Protein AF-A0A6N9EQW9-F1 (afdb_monomer_lite)

pLDDT: mean 90.31, std 7.53, range [52.75, 96.31]

Foldseek 3Di:
DDDDDPLDDWDAQCNCPPVDRGDPDTRPDCVPPPVSVVSVVVVVCVVVVVPD

Sequence (52 aa):
AVLYNTLGHCRGHWDMFPLRDYYPKVERCSWNVPEYYELLRRAIRWGLGAGA

Secondary structure (DSSP, 8-state):
----------B-TTTTTTT-S--SS-B-GGGGSHHHHHHHHHHHHHHTTTT-

Structure (mmCIF, N/CA/C/O backbone):
data_AF-A0A6N9EQW9-F1
#
_entry.id   AF-A0A6N9EQW9-F1
#
loop_
_atom_site.group_PDB
_atom_site.id
_atom_site.type_symbol
_atom_site.label_atom_id
_atom_site.label_alt_id
_atom_site.label_comp_id
_atom_site.label_asym_id
_atom_site.label_entity_id
_atom_site.label_seq_id
_atom_site.pdbx_PDB_ins_code
_atom_site.Cartn_x
_atom_site.Cartn_y
_atom_site.Cartn_z
_atom_site.occupancy
_atom_site.B_iso_or_equiv
_atom_site.auth_seq_id
_atom_site.auth_comp_id
_atom_site.auth_asym_id
_atom_site.auth_atom_id
_atom_site.pdbx_PDB_model_num
ATOM 1 N N . ALA A 1 1 ? -14.604 -4.158 17.584 1.00 81.75 1 ALA A N 1
ATOM 2 C CA . ALA A 1 1 ? -14.830 -3.906 16.142 1.00 81.75 1 ALA A CA 1
ATOM 3 C C . ALA A 1 1 ? -13.623 -4.408 15.351 1.00 81.75 1 ALA A C 1
ATOM 5 O O . ALA A 1 1 ? -12.572 -4.574 15.956 1.00 81.75 1 ALA A O 1
ATOM 6 N N . VAL A 1 2 ? -13.758 -4.651 14.045 1.00 84.75 2 VAL A N 1
ATOM 7 C CA . VAL A 1 2 ? -12.654 -5.069 13.158 1.00 84.75 2 VAL A CA 1
ATOM 8 C C . VAL A 1 2 ? -12.571 -4.086 11.986 1.00 84.75 2 VAL A C 1
ATOM 10 O O . VAL A 1 2 ? -13.607 -3.749 11.418 1.00 84.75 2 VAL A O 1
ATOM 13 N N . LEU A 1 3 ? -11.364 -3.618 11.644 1.00 85.50 3 LEU A N 1
ATOM 14 C CA . LEU A 1 3 ? -11.098 -2.705 10.524 1.00 85.50 3 LEU A CA 1
ATOM 15 C C . LEU A 1 3 ? -10.302 -3.424 9.427 1.00 85.50 3 LEU A C 1
ATOM 17 O O . LEU A 1 3 ? -9.219 -3.941 9.691 1.00 85.50 3 LEU A O 1
ATOM 21 N N . TYR A 1 4 ? -10.799 -3.381 8.189 1.00 87.75 4 TYR A N 1
ATOM 22 C CA . TYR A 1 4 ? -10.066 -3.812 6.997 1.00 87.75 4 TYR A CA 1
ATOM 23 C C . TYR A 1 4 ? -9.630 -2.586 6.193 1.00 87.75 4 TYR A C 1
ATOM 25 O O . TYR A 1 4 ? -10.471 -1.797 5.770 1.00 87.75 4 TYR A O 1
ATOM 33 N N . ASN A 1 5 ? -8.322 -2.421 5.985 1.00 87.31 5 ASN A N 1
ATOM 34 C CA . ASN A 1 5 ? -7.758 -1.279 5.266 1.00 87.31 5 ASN A CA 1
ATOM 35 C C . ASN A 1 5 ? -6.754 -1.743 4.199 1.00 87.31 5 ASN A C 1
ATOM 37 O O . ASN A 1 5 ? -5.641 -2.155 4.523 1.00 87.31 5 ASN A O 1
ATOM 41 N N . THR A 1 6 ? -7.147 -1.683 2.926 1.00 85.69 6 THR A N 1
ATOM 42 C CA . THR A 1 6 ? -6.368 -2.170 1.774 1.00 85.69 6 THR A CA 1
ATOM 43 C C . THR A 1 6 ? -5.825 -1.006 0.946 1.00 85.69 6 THR A C 1
ATOM 45 O O . THR A 1 6 ? -6.343 -0.659 -0.110 1.00 85.69 6 THR A O 1
ATOM 48 N N . LEU A 1 7 ? -4.745 -0.388 1.417 1.00 82.50 7 LEU A N 1
ATOM 49 C CA . LEU A 1 7 ? -4.232 0.858 0.836 1.00 82.50 7 LEU A CA 1
ATOM 50 C C . LEU A 1 7 ? -3.490 0.702 -0.514 1.00 82.50 7 LEU A C 1
ATOM 52 O O . LEU A 1 7 ? -3.104 1.693 -1.134 1.00 82.50 7 LEU A O 1
ATOM 56 N N . GLY A 1 8 ? -3.312 -0.531 -0.994 1.00 83.31 8 GLY A N 1
ATOM 57 C CA . GLY A 1 8 ? -2.494 -0.839 -2.168 1.00 83.31 8 GLY A CA 1
ATOM 58 C C . GLY A 1 8 ? -0.992 -0.870 -1.853 1.00 83.31 8 GLY A C 1
ATOM 59 O O . GLY A 1 8 ? -0.538 -0.367 -0.827 1.00 83.31 8 GLY A O 1
ATOM 60 N N . HIS A 1 9 ? -0.214 -1.500 -2.733 1.00 83.00 9 HIS A N 1
ATOM 6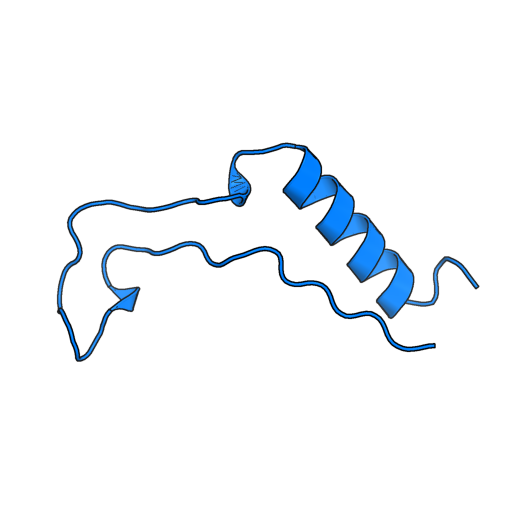1 C CA . HIS A 1 9 ? 1.213 -1.775 -2.533 1.00 83.00 9 HIS A CA 1
ATOM 62 C C . HIS A 1 9 ? 2.076 -0.922 -3.476 1.00 83.00 9 HIS A C 1
ATOM 64 O O . HIS A 1 9 ? 1.740 -0.774 -4.651 1.00 83.00 9 HIS A O 1
ATOM 70 N N . CYS A 1 10 ? 3.182 -0.365 -2.969 1.00 91.56 10 CYS A N 1
ATOM 71 C CA . CYS A 1 10 ? 4.247 0.182 -3.816 1.00 91.56 10 CYS A CA 1
ATOM 72 C C . CYS A 1 10 ? 5.038 -0.958 -4.432 1.00 91.56 10 CYS A C 1
ATOM 74 O O . CYS A 1 10 ? 5.261 -1.949 -3.761 1.00 91.56 10 CYS A O 1
ATOM 76 N N . ARG A 1 11 ? 5.556 -0.798 -5.644 1.00 93.50 11 ARG A N 1
ATOM 77 C CA . ARG A 1 11 ? 6.427 -1.806 -6.237 1.00 93.50 11 ARG A CA 1
ATOM 78 C C . ARG A 1 11 ? 7.733 -1.198 -6.709 1.00 93.50 11 ARG A C 1
ATOM 80 O O . ARG A 1 11 ? 7.758 -0.350 -7.604 1.00 93.50 11 ARG A O 1
ATOM 87 N N . GLY A 1 12 ? 8.808 -1.633 -6.074 1.00 93.88 12 GLY A N 1
ATOM 88 C CA . GLY A 1 12 ? 10.180 -1.327 -6.419 1.00 93.88 12 GLY A CA 1
ATOM 89 C C . GLY A 1 12 ? 10.703 -2.179 -7.570 1.00 93.88 12 GLY A C 1
ATOM 90 O O . GLY A 1 12 ? 10.024 -3.041 -8.132 1.00 93.88 12 GLY A O 1
ATOM 91 N N . HIS A 1 13 ? 11.957 -1.916 -7.922 1.00 96.31 13 HIS A N 1
ATOM 92 C CA . HIS A 1 13 ? 12.641 -2.595 -9.016 1.00 96.31 13 HIS A CA 1
ATOM 93 C C . HIS A 1 13 ? 12.864 -4.091 -8.761 1.00 96.31 13 HIS A C 1
ATOM 95 O O . HIS A 1 13 ? 12.876 -4.858 -9.715 1.00 96.31 13 HIS A O 1
ATOM 101 N N . TRP A 1 14 ? 12.995 -4.507 -7.502 1.00 95.56 14 TRP A N 1
ATOM 102 C CA . TRP A 1 14 ? 13.422 -5.861 -7.127 1.00 95.56 14 TRP A CA 1
ATOM 103 C C . TRP A 1 14 ? 12.305 -6.687 -6.460 1.00 95.56 14 TRP A C 1
ATOM 105 O O . TRP A 1 14 ? 12.516 -7.833 -6.081 1.00 95.56 14 TRP A O 1
ATOM 115 N N . ASP A 1 15 ? 11.092 -6.133 -6.355 1.00 94.31 15 ASP A N 1
ATOM 116 C CA . ASP A 1 15 ? 9.969 -6.724 -5.602 1.00 94.31 15 ASP A CA 1
ATOM 117 C C . ASP A 1 15 ? 9.256 -7.869 -6.346 1.00 94.31 15 ASP A C 1
ATOM 119 O O . ASP A 1 15 ? 8.296 -8.443 -5.839 1.00 94.31 15 ASP A O 1
ATOM 123 N N . MET A 1 16 ? 9.673 -8.175 -7.578 1.00 94.25 16 MET A N 1
ATOM 124 C CA . MET A 1 16 ? 9.032 -9.178 -8.437 1.00 94.25 16 MET A CA 1
ATOM 125 C C . MET A 1 16 ? 9.768 -10.523 -8.452 1.00 94.25 16 MET A C 1
ATOM 127 O O . MET A 1 16 ? 9.393 -11.399 -9.229 1.00 94.25 16 MET A O 1
ATOM 131 N N . PHE A 1 17 ? 10.795 -10.723 -7.627 1.00 94.31 17 PHE A N 1
ATOM 132 C CA . PHE A 1 17 ? 11.499 -12.004 -7.566 1.00 94.31 17 PHE A CA 1
ATOM 133 C C . PHE A 1 17 ? 10.580 -13.120 -7.021 1.00 94.31 17 PHE A C 1
ATOM 135 O O . PHE A 1 17 ? 9.881 -12.888 -6.032 1.00 94.31 17 PHE A O 1
ATOM 142 N N . PRO A 1 18 ? 10.552 -14.331 -7.621 1.00 93.50 18 PRO A N 1
ATOM 143 C CA . PRO A 1 18 ? 11.391 -14.843 -8.718 1.00 93.50 18 PRO A CA 1
ATOM 144 C C . PRO A 1 18 ? 10.794 -14.670 -10.126 1.00 93.50 18 PRO A C 1
ATOM 146 O O . PRO A 1 18 ? 11.341 -15.175 -11.099 1.00 93.50 18 PRO A O 1
ATOM 149 N N . LEU A 1 19 ? 9.652 -13.994 -10.258 1.00 95.50 19 LEU A N 1
ATOM 150 C CA . LEU A 1 19 ? 8.972 -13.805 -11.545 1.00 95.50 19 LEU A CA 1
ATOM 151 C C . LEU A 1 19 ? 9.758 -12.885 -12.487 1.00 95.50 19 LEU A C 1
ATOM 153 O O . LEU A 1 19 ? 9.678 -13.024 -13.708 1.00 95.50 19 LEU A O 1
ATOM 157 N N . ARG A 1 20 ? 10.472 -11.905 -11.925 1.00 94.56 20 ARG A N 1
ATOM 158 C CA . ARG A 1 20 ? 11.331 -10.975 -12.658 1.00 94.56 20 ARG A CA 1
ATOM 159 C C . ARG A 1 20 ? 12.396 -10.403 -11.732 1.00 94.56 20 ARG A C 1
ATOM 161 O O . ARG A 1 20 ? 12.051 -9.833 -10.701 1.00 94.56 20 ARG A O 1
ATOM 168 N N . ASP A 1 21 ? 13.649 -10.460 -12.171 1.00 95.75 21 ASP A N 1
ATOM 169 C CA . ASP A 1 21 ? 14.777 -9.915 -11.412 1.00 95.75 21 ASP A CA 1
ATOM 170 C C . ASP A 1 21 ? 14.698 -8.391 -11.304 1.00 95.75 21 ASP A C 1
ATOM 172 O O . ASP A 1 21 ? 14.776 -7.854 -10.210 1.00 95.75 21 ASP A O 1
ATOM 176 N N . TYR A 1 22 ? 14.471 -7.687 -12.419 1.00 95.81 22 TYR A N 1
ATOM 177 C CA . TYR A 1 22 ? 14.395 -6.225 -12.445 1.00 95.81 22 TYR A CA 1
ATOM 178 C C . TYR A 1 22 ? 13.134 -5.725 -13.142 1.00 95.81 22 TYR A C 1
ATOM 180 O O . TYR A 1 22 ? 12.916 -5.973 -14.329 1.00 95.81 22 TYR A O 1
ATOM 188 N N . TYR A 1 23 ? 12.305 -4.967 -12.430 1.00 95.06 23 TYR A N 1
ATOM 189 C CA . TYR A 1 23 ? 11.144 -4.297 -12.989 1.00 95.06 23 TYR A CA 1
ATOM 190 C C . TYR A 1 23 ? 11.457 -2.836 -13.346 1.00 95.06 23 TYR A C 1
ATOM 192 O O . TYR A 1 23 ? 11.872 -2.089 -12.472 1.00 95.06 23 TYR A O 1
ATOM 200 N N . PRO A 1 24 ? 11.200 -2.364 -14.579 1.00 95.56 24 PRO A N 1
ATOM 201 C CA . PRO A 1 24 ? 11.747 -1.093 -15.069 1.00 95.56 24 PRO A CA 1
ATOM 202 C C . PRO A 1 24 ? 11.147 0.178 -14.451 1.00 95.56 24 PRO A C 1
ATOM 204 O O . PRO A 1 24 ? 11.745 1.244 -14.554 1.00 95.56 24 PRO A O 1
ATOM 207 N N . LYS A 1 25 ? 9.973 0.105 -13.818 1.00 94.56 25 LYS A N 1
ATOM 208 C CA . LYS A 1 25 ? 9.251 1.282 -13.315 1.00 94.56 25 LYS A CA 1
ATOM 209 C C . LYS A 1 25 ? 8.919 1.151 -11.832 1.00 94.56 25 LYS A C 1
ATOM 211 O O . LYS A 1 25 ? 8.247 0.212 -11.428 1.00 94.56 25 LYS A O 1
ATOM 216 N N . VAL A 1 26 ? 9.296 2.139 -11.028 1.00 93.69 26 VAL A N 1
ATOM 217 C CA . VAL A 1 26 ? 8.797 2.217 -9.650 1.00 93.69 26 VAL A CA 1
ATOM 218 C C . VAL A 1 26 ? 7.334 2.639 -9.678 1.00 93.69 26 VAL A C 1
ATOM 220 O O . VAL A 1 26 ? 6.990 3.702 -10.202 1.00 93.69 26 VAL A O 1
ATOM 223 N N . GLU A 1 27 ? 6.466 1.818 -9.101 1.00 93.44 27 GLU A N 1
ATOM 224 C CA . GLU A 1 27 ? 5.055 2.143 -8.940 1.00 93.44 27 GLU A CA 1
ATOM 225 C C . GLU A 1 27 ? 4.795 2.557 -7.503 1.00 93.44 27 GLU A C 1
ATOM 227 O O . GLU A 1 27 ? 4.911 1.756 -6.583 1.00 93.44 27 GLU A O 1
ATOM 232 N N . ARG A 1 28 ? 4.439 3.826 -7.303 1.00 90.94 28 ARG A N 1
ATOM 233 C CA . ARG A 1 28 ? 4.060 4.328 -5.976 1.00 90.94 28 ARG A CA 1
ATOM 234 C C . ARG A 1 28 ? 2.577 4.115 -5.664 1.00 90.94 28 ARG A C 1
ATOM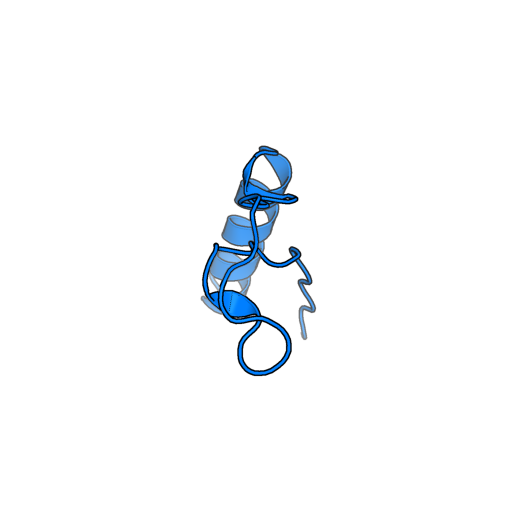 236 O O . ARG A 1 28 ? 2.173 4.212 -4.511 1.00 90.94 28 ARG A O 1
ATOM 243 N N . CYS A 1 29 ? 1.770 3.794 -6.677 1.00 88.44 29 CYS A N 1
ATOM 244 C CA . CYS A 1 29 ? 0.327 3.596 -6.541 1.00 88.44 29 CYS A CA 1
ATOM 245 C C . CYS A 1 29 ? -0.306 4.754 -5.743 1.00 88.44 29 CYS A C 1
ATOM 247 O O . CYS A 1 29 ? 0.013 5.923 -5.974 1.00 88.44 29 CYS A O 1
ATOM 249 N N . SER A 1 30 ? -1.161 4.430 -4.776 1.00 90.12 30 SER A N 1
ATOM 250 C CA . SER A 1 30 ? -1.858 5.395 -3.931 1.00 90.12 30 SER A CA 1
ATOM 251 C C . SER A 1 30 ? -0.946 6.176 -2.977 1.00 90.12 30 SER A C 1
ATOM 253 O O . SER A 1 30 ? -1.399 7.153 -2.401 1.00 90.12 30 SER A O 1
ATOM 255 N N . TRP A 1 31 ? 0.342 5.844 -2.826 1.00 89.12 31 TRP A N 1
ATOM 256 C CA . TRP A 1 31 ? 1.228 6.595 -1.922 1.00 89.12 31 TRP A CA 1
ATOM 257 C C . TRP A 1 31 ? 1.386 8.06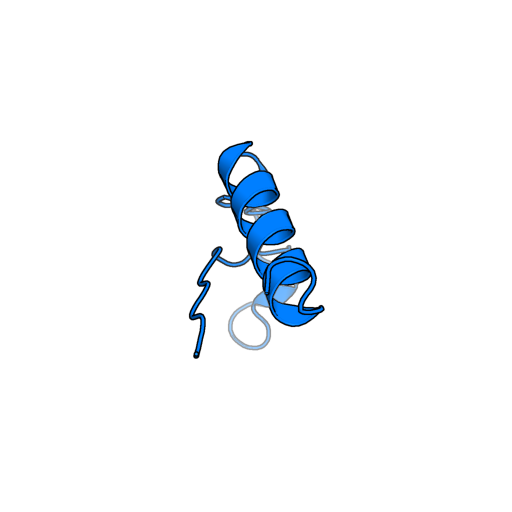4 -2.310 1.00 89.12 31 TRP A C 1
ATOM 259 O O . TRP A 1 31 ? 1.755 8.877 -1.473 1.00 89.12 31 TRP A O 1
ATOM 269 N N . ASN A 1 32 ? 1.123 8.416 -3.567 1.00 89.94 32 ASN A N 1
ATOM 270 C CA . ASN A 1 32 ? 1.227 9.798 -4.022 1.00 89.94 32 ASN A CA 1
ATOM 271 C C . ASN A 1 32 ? -0.055 10.611 -3.792 1.00 89.94 32 ASN A C 1
ATOM 273 O O . ASN A 1 32 ? -0.027 11.821 -4.010 1.00 89.94 32 ASN A O 1
ATOM 277 N N . VAL A 1 33 ? -1.167 9.981 -3.393 1.00 90.69 33 VAL A N 1
ATOM 278 C CA . VAL A 1 33 ? -2.425 10.698 -3.155 1.00 90.69 33 VAL A CA 1
ATOM 279 C C . VAL A 1 33 ? -2.576 11.037 -1.667 1.00 90.69 33 VAL A C 1
ATOM 281 O O . VAL A 1 33 ? -2.257 10.209 -0.807 1.00 90.69 33 VAL A O 1
ATOM 284 N N . PRO A 1 34 ? -3.036 12.250 -1.318 1.00 93.31 34 PRO A N 1
ATOM 285 C CA . PRO A 1 34 ? -3.152 12.669 0.080 1.00 93.31 34 PRO A CA 1
ATOM 286 C C . PRO A 1 34 ? -4.110 11.782 0.895 1.00 93.31 34 PRO A C 1
ATOM 288 O O . PRO A 1 34 ? -3.878 11.556 2.087 1.00 93.31 34 PRO A O 1
ATOM 291 N N . GLU A 1 35 ? -5.137 11.216 0.259 1.00 92.69 35 GLU A N 1
ATOM 292 C CA . GLU A 1 35 ? -6.128 10.329 0.875 1.00 92.69 35 GLU A CA 1
ATOM 293 C C . GLU A 1 35 ? -5.491 9.060 1.451 1.00 92.69 35 GLU A C 1
ATOM 295 O O . GLU A 1 35 ? -5.915 8.587 2.506 1.00 92.69 35 GLU A O 1
ATOM 300 N N . TYR A 1 36 ? -4.435 8.533 0.820 1.00 93.00 36 TYR A N 1
ATOM 301 C CA . TYR A 1 36 ? -3.713 7.359 1.319 1.00 93.00 36 TYR A CA 1
ATOM 302 C C . TYR A 1 36 ? -3.149 7.615 2.713 1.00 93.00 36 TYR A C 1
ATOM 304 O O . TYR A 1 36 ? -3.334 6.813 3.632 1.00 93.00 36 TYR A O 1
ATOM 312 N N . TYR A 1 37 ? -2.494 8.763 2.892 1.00 92.06 37 TYR A N 1
ATOM 313 C CA . TYR A 1 37 ? -1.914 9.127 4.177 1.00 92.06 37 TYR A CA 1
ATOM 314 C C . TYR A 1 37 ? -2.986 9.410 5.228 1.00 92.06 37 TYR A C 1
ATOM 316 O O . TYR A 1 37 ? -2.786 9.091 6.401 1.00 92.06 37 TYR A O 1
ATOM 324 N N . GLU A 1 38 ? -4.122 9.987 4.837 1.00 94.56 38 GLU A N 1
A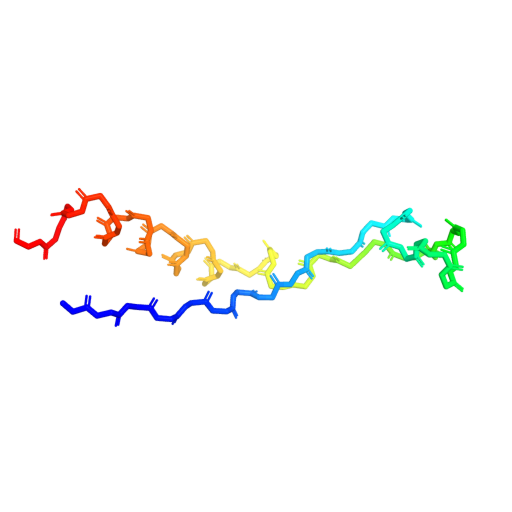TOM 325 C CA . GLU A 1 38 ? -5.230 10.220 5.763 1.00 94.56 38 GLU A CA 1
ATOM 326 C C . GLU A 1 38 ? -5.844 8.903 6.257 1.00 94.56 38 GLU A C 1
ATOM 328 O O . GLU A 1 38 ? -5.999 8.704 7.467 1.00 94.56 38 GLU A O 1
ATOM 333 N N . LEU A 1 39 ? -6.121 7.966 5.347 1.00 93.25 39 LEU A N 1
ATOM 334 C CA . LEU A 1 39 ? -6.643 6.644 5.698 1.00 93.25 39 LEU A CA 1
AT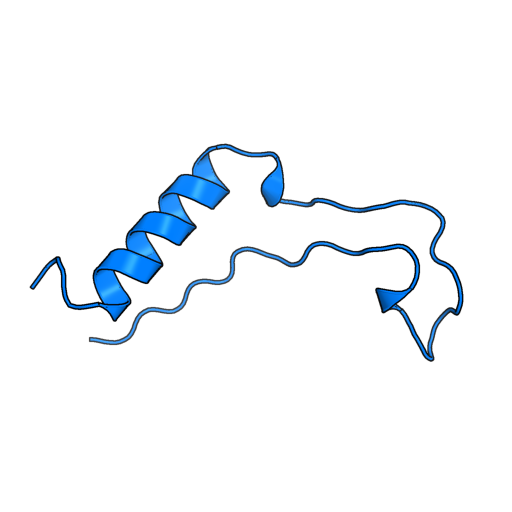OM 335 C C . LEU A 1 39 ? -5.647 5.839 6.541 1.00 93.25 39 LEU A C 1
ATOM 337 O O . LEU A 1 39 ? -6.041 5.240 7.544 1.00 93.25 39 LEU A O 1
ATOM 341 N N . LEU A 1 40 ? -4.356 5.871 6.199 1.00 92.81 40 LEU A N 1
ATOM 342 C CA . LEU A 1 40 ? -3.305 5.223 6.987 1.00 92.81 40 LEU A CA 1
ATOM 343 C C . LEU A 1 40 ? -3.260 5.763 8.422 1.00 92.81 40 LEU A C 1
ATOM 345 O O . LEU A 1 40 ? -3.270 4.986 9.377 1.00 92.81 40 LEU A O 1
ATOM 349 N N . ARG A 1 41 ? -3.263 7.091 8.595 1.00 93.62 41 ARG A N 1
ATOM 350 C CA . ARG A 1 41 ? -3.259 7.711 9.929 1.00 93.62 41 ARG A CA 1
ATOM 351 C C . ARG A 1 41 ? -4.504 7.342 10.732 1.00 93.62 41 ARG A C 1
ATOM 353 O O . ARG A 1 41 ? -4.385 7.061 11.923 1.00 93.62 41 ARG A O 1
ATOM 360 N N . ARG A 1 42 ? -5.685 7.315 10.102 1.00 94.19 42 ARG A N 1
ATOM 361 C CA . ARG A 1 42 ? -6.935 6.870 10.746 1.00 94.19 42 ARG A CA 1
ATOM 362 C C . ARG A 1 42 ? -6.847 5.420 11.213 1.00 94.19 42 ARG A C 1
ATOM 364 O O . ARG A 1 42 ? -7.205 5.142 12.353 1.00 94.19 42 ARG A O 1
ATOM 371 N N . ALA A 1 43 ? -6.333 4.526 10.370 1.00 93.38 43 ALA A N 1
ATOM 372 C CA . ALA A 1 43 ? -6.187 3.114 10.707 1.00 93.38 43 ALA A CA 1
ATOM 373 C C . ALA A 1 43 ? -5.201 2.890 11.863 1.00 93.38 43 ALA A C 1
ATOM 375 O O . ALA A 1 43 ? -5.488 2.104 12.764 1.00 93.38 43 ALA A O 1
ATOM 376 N N . ILE A 1 44 ? -4.083 3.626 11.889 1.00 93.88 44 ILE A N 1
ATOM 377 C CA . ILE A 1 44 ? -3.127 3.580 13.006 1.00 93.88 44 ILE A CA 1
ATOM 378 C C . ILE A 1 44 ? -3.785 4.072 14.299 1.00 93.88 44 ILE A C 1
ATOM 380 O O . ILE A 1 44 ? -3.707 3.386 15.314 1.00 93.88 44 ILE A O 1
ATOM 384 N N . ARG A 1 45 ? -4.478 5.222 14.275 1.00 95.19 45 ARG A N 1
ATOM 385 C CA . ARG A 1 45 ? -5.201 5.728 15.458 1.00 95.19 45 ARG A CA 1
ATOM 386 C C . ARG A 1 45 ? -6.216 4.715 15.982 1.00 95.19 45 ARG A C 1
ATOM 388 O O . ARG A 1 45 ? -6.282 4.498 17.186 1.00 95.19 45 ARG A O 1
ATOM 395 N N . TRP A 1 46 ? -6.963 4.079 15.082 1.00 93.69 46 TRP A N 1
ATOM 396 C CA . TRP A 1 46 ? -7.907 3.025 15.442 1.00 93.69 46 TRP A CA 1
ATOM 397 C C . TRP A 1 46 ? -7.209 1.826 16.101 1.00 93.69 46 TRP A C 1
ATOM 399 O O . TRP A 1 46 ? -7.641 1.387 17.162 1.00 93.69 46 TRP A O 1
ATOM 409 N N . GLY A 1 47 ? -6.098 1.341 15.531 1.00 92.81 47 GLY A N 1
ATOM 410 C CA . GLY A 1 47 ? -5.334 0.213 16.082 1.00 92.81 47 GLY A CA 1
ATOM 411 C C . GLY A 1 47 ? -4.683 0.504 17.439 1.00 92.81 47 GLY A C 1
ATOM 412 O O . GLY A 1 47 ? -4.500 -0.409 18.238 1.00 92.81 47 GLY A O 1
ATOM 413 N N . LEU A 1 48 ? -4.389 1.774 17.724 1.00 95.12 48 LEU A N 1
ATOM 414 C CA . LEU A 1 48 ? -3.921 2.238 19.034 1.00 95.12 48 LEU A CA 1
ATOM 415 C C . LEU A 1 48 ?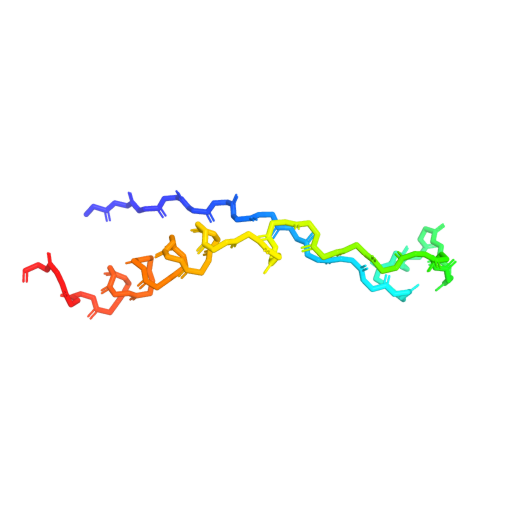 -5.053 2.417 20.060 1.00 95.12 48 LEU A C 1
ATOM 417 O O . LEU A 1 48 ? -4.779 2.776 21.201 1.00 95.12 48 LEU A O 1
ATOM 421 N N . GLY A 1 49 ? -6.319 2.231 19.670 1.00 90.62 49 GLY A N 1
ATOM 422 C CA . GLY A 1 49 ? -7.472 2.525 20.523 1.00 90.62 49 GLY A CA 1
ATOM 423 C C . GLY A 1 49 ? -7.708 4.023 20.752 1.00 90.62 49 GLY A C 1
ATOM 424 O O . GLY A 1 49 ? -8.544 4.388 21.569 1.00 90.62 49 GLY A O 1
ATOM 425 N N . ALA A 1 50 ? -7.022 4.906 20.016 1.00 82.00 50 ALA A N 1
ATOM 426 C CA . ALA A 1 50 ? -7.059 6.366 20.181 1.00 82.00 50 ALA A CA 1
ATOM 427 C C . ALA A 1 50 ? -8.327 7.030 19.597 1.00 82.00 50 ALA A C 1
ATOM 429 O O . ALA A 1 50 ? -8.294 8.156 19.103 1.00 82.00 50 ALA A O 1
ATOM 430 N N . GLY A 1 51 ? -9.443 6.314 19.607 1.00 65.38 51 GLY A N 1
ATOM 431 C CA . GLY A 1 51 ? -10.739 6.766 19.105 1.00 65.38 51 GLY A CA 1
ATOM 432 C C . GLY A 1 51 ? -11.906 5.940 19.645 1.00 65.38 51 GLY A C 1
ATOM 433 O O . GLY A 1 51 ? -12.964 5.941 19.017 1.00 65.38 51 GLY A O 1
ATOM 434 N N . ALA A 1 52 ? -11.682 5.207 20.742 1.00 52.75 52 ALA A N 1
ATOM 435 C CA . ALA A 1 52 ? -12.725 4.639 21.590 1.00 52.75 52 ALA A CA 1
ATOM 436 C C . ALA A 1 52 ? -12.997 5.588 22.762 1.00 52.75 52 ALA A C 1
ATOM 438 O O . ALA A 1 52 ? -12.018 6.205 23.243 1.00 52.75 52 ALA A O 1
#

Radius of gyration: 14.97 Å; chains: 1; bounding box: 30×28×37 Å